Protein AF-A0A7K1SLD7-F1 (afdb_monomer)

Mean predicted aligned error: 8.06 Å

Sequence (65 aa):
MNDLGELLAFYGTRQLSQTTPQFSHWTNSKNLRNCITLAMRGAENGNESSLKTLRLIKDLLVAQA

Foldseek 3Di:
DDLLVVLCCVCVVPVVPPDDPQFDPVSPDPVVVVLLVVLNVCVVVVNVVSSVVSVVVVVVRVVSD

Structure (mmCIF, N/CA/C/O backbone):
data_AF-A0A7K1SLD7-F1
#
_entry.id   AF-A0A7K1SLD7-F1
#
loop_
_atom_site.group_PDB
_atom_site.id
_atom_site.type_symbol
_atom_site.label_atom_id
_atom_site.label_alt_id
_atom_site.label_comp_id
_atom_site.label_asym_id
_atom_site.label_entity_id
_atom_site.label_seq_id
_atom_site.pdbx_PDB_ins_code
_atom_site.Cartn_x
_atom_site.Cartn_y
_atom_site.Cartn_z
_atom_site.occupancy
_atom_site.B_iso_or_equiv
_atom_site.auth_seq_id
_atom_site.auth_comp_id
_atom_site.auth_asym_id
_atom_site.auth_atom_id
_atom_site.pdbx_PDB_model_num
ATOM 1 N N . MET A 1 1 ? 3.395 -13.479 -9.691 1.00 45.69 1 MET A N 1
ATOM 2 C CA . MET A 1 1 ? 2.182 -12.656 -9.490 1.00 45.69 1 MET A CA 1
ATOM 3 C C . MET A 1 1 ? 2.639 -11.333 -8.905 1.00 45.69 1 MET A C 1
ATOM 5 O O . MET A 1 1 ? 3.439 -11.359 -7.984 1.00 45.69 1 MET A O 1
ATOM 9 N N . ASN A 1 2 ? 2.269 -10.211 -9.522 1.00 69.38 2 ASN A N 1
ATOM 10 C CA . ASN A 1 2 ? 2.806 -8.885 -9.202 1.00 69.38 2 ASN A CA 1
ATOM 11 C C . ASN A 1 2 ? 2.317 -8.451 -7.808 1.00 69.38 2 ASN A C 1
ATOM 13 O O . ASN A 1 2 ? 1.117 -8.259 -7.636 1.00 69.38 2 ASN A O 1
ATOM 17 N N . ASP A 1 3 ? 3.221 -8.274 -6.843 1.00 74.19 3 ASP A N 1
ATOM 18 C CA . ASP A 1 3 ? 2.937 -7.734 -5.498 1.00 74.19 3 ASP A CA 1
ATOM 19 C C . ASP A 1 3 ? 2.085 -6.455 -5.543 1.00 74.19 3 ASP A C 1
ATOM 21 O O . ASP A 1 3 ? 1.166 -6.250 -4.752 1.00 74.19 3 ASP A O 1
ATOM 25 N N . LEU A 1 4 ? 2.364 -5.608 -6.536 1.00 78.44 4 LEU A N 1
ATOM 26 C CA . LEU A 1 4 ? 1.588 -4.409 -6.823 1.00 78.44 4 LEU A CA 1
ATOM 27 C C . LEU A 1 4 ? 0.136 -4.739 -7.190 1.00 78.44 4 LEU A C 1
ATOM 29 O O . LEU A 1 4 ? -0.776 -4.079 -6.713 1.00 78.44 4 LEU A O 1
ATOM 33 N N . GLY A 1 5 ? -0.090 -5.775 -7.997 1.00 80.38 5 GLY A N 1
ATOM 34 C CA . GLY A 1 5 ? -1.428 -6.209 -8.395 1.00 80.38 5 GLY A CA 1
ATOM 35 C C . GLY A 1 5 ? -2.253 -6.722 -7.215 1.00 80.38 5 GLY A C 1
ATOM 36 O O . GLY A 1 5 ? -3.439 -6.421 -7.131 1.00 80.38 5 GLY A O 1
ATOM 37 N N . GLU A 1 6 ? -1.631 -7.427 -6.266 1.00 82.56 6 GLU A N 1
ATOM 38 C CA . GLU A 1 6 ? -2.308 -7.870 -5.041 1.00 82.56 6 GLU A CA 1
ATOM 39 C C . GLU A 1 6 ? -2.640 -6.690 -4.115 1.00 82.56 6 GLU A C 1
ATOM 41 O O . GLU A 1 6 ? -3.735 -6.627 -3.558 1.00 82.56 6 GLU A O 1
ATOM 46 N N . LEU A 1 7 ? -1.729 -5.720 -3.978 1.00 81.44 7 LEU A N 1
ATOM 47 C CA . LEU A 1 7 ? -1.973 -4.503 -3.197 1.00 81.44 7 LEU A CA 1
ATOM 48 C C . LEU A 1 7 ? -3.074 -3.646 -3.825 1.00 81.44 7 LEU A C 1
ATOM 50 O O . LEU A 1 7 ? -3.998 -3.232 -3.129 1.00 81.44 7 LEU A O 1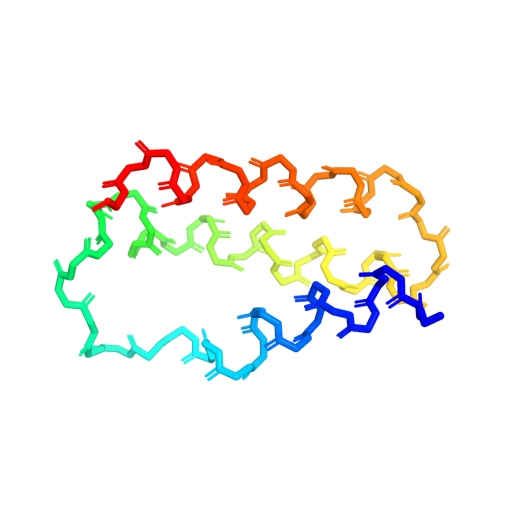
ATOM 54 N N . LEU A 1 8 ? -3.024 -3.420 -5.138 1.00 80.00 8 LEU A N 1
ATOM 55 C CA . LEU A 1 8 ? -4.064 -2.689 -5.859 1.00 80.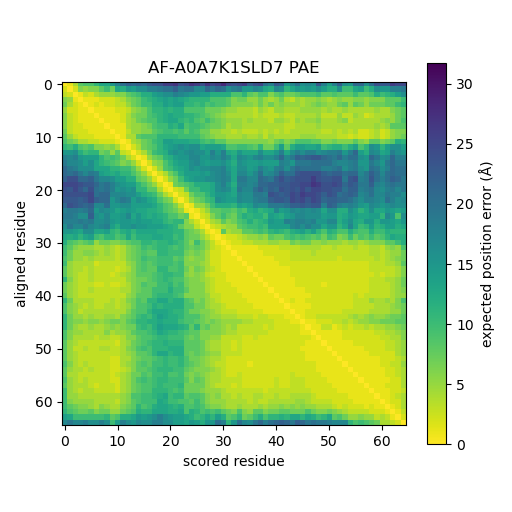00 8 LEU A CA 1
ATOM 56 C C . LEU A 1 8 ? -5.405 -3.418 -5.789 1.00 80.00 8 LEU A C 1
ATOM 58 O O . LEU A 1 8 ? -6.428 -2.768 -5.608 1.00 80.00 8 LEU A O 1
ATOM 62 N N . ALA A 1 9 ? -5.423 -4.752 -5.845 1.00 82.44 9 ALA A N 1
ATOM 63 C CA . ALA A 1 9 ? -6.640 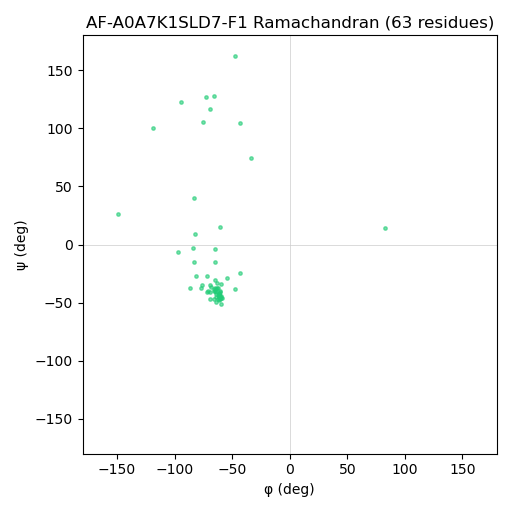-5.518 -5.610 1.00 82.44 9 ALA A CA 1
ATOM 64 C C . ALA A 1 9 ? -7.141 -5.342 -4.170 1.00 82.44 9 ALA A C 1
ATOM 66 O O . ALA A 1 9 ? -8.323 -5.072 -3.990 1.00 82.44 9 ALA A O 1
ATOM 67 N N . PHE A 1 10 ? -6.276 -5.414 -3.153 1.00 81.25 10 PHE A N 1
ATOM 68 C CA . PHE A 1 10 ? -6.644 -5.215 -1.744 1.00 81.25 10 PHE A CA 1
ATOM 69 C C . PHE A 1 10 ? -7.264 -3.836 -1.492 1.00 81.25 10 PHE A C 1
ATOM 71 O O . PHE A 1 10 ? -8.305 -3.748 -0.847 1.00 81.25 10 PHE A O 1
ATOM 78 N N . TYR A 1 11 ? -6.669 -2.767 -2.025 1.00 78.69 11 TYR A N 1
ATOM 79 C CA . TYR A 1 11 ? -7.177 -1.399 -1.863 1.00 78.69 11 TYR A CA 1
ATOM 80 C C . TYR A 1 11 ? -8.317 -1.047 -2.836 1.00 78.69 11 TYR A C 1
ATOM 82 O O . TYR A 1 11 ? -9.158 -0.210 -2.513 1.00 78.69 11 TYR A O 1
ATOM 90 N N . GLY A 1 12 ? -8.363 -1.682 -4.010 1.00 69.88 12 GLY A N 1
ATOM 91 C CA . GLY A 1 12 ? -9.339 -1.441 -5.074 1.00 69.88 12 GLY A CA 1
ATOM 92 C C . GLY A 1 12 ? -10.635 -2.243 -4.938 1.00 69.88 12 GLY A C 1
ATOM 93 O O . GLY A 1 12 ? -11.698 -1.698 -5.202 1.00 69.88 12 GLY A O 1
ATOM 94 N N . THR A 1 13 ? -10.587 -3.502 -4.481 1.00 63.47 13 THR A N 1
ATOM 95 C CA . THR A 1 13 ? -11.798 -4.282 -4.126 1.00 63.47 13 THR A CA 1
ATOM 96 C C . THR A 1 13 ? -12.371 -3.838 -2.790 1.00 63.47 13 THR A C 1
ATOM 98 O O . THR A 1 13 ? -13.585 -3.734 -2.638 1.00 63.47 13 THR A O 1
ATOM 10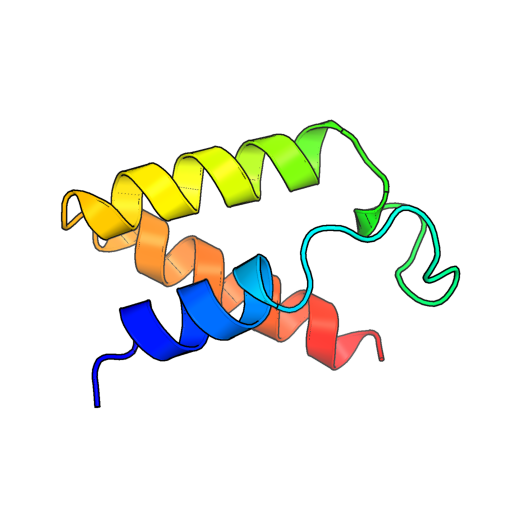1 N N . ARG A 1 14 ? -11.504 -3.450 -1.849 1.00 55.34 14 ARG A N 1
ATOM 102 C CA . ARG A 1 14 ? -11.879 -2.683 -0.660 1.00 55.34 14 ARG A CA 1
ATOM 103 C C . ARG A 1 14 ? -11.948 -1.194 -0.994 1.00 55.34 14 ARG A C 1
ATOM 105 O O . ARG A 1 14 ? -11.499 -0.374 -0.194 1.00 55.34 14 ARG A O 1
ATOM 112 N N . GLN A 1 15 ? -12.489 -0.864 -2.175 1.00 50.12 15 GLN A N 1
ATOM 113 C CA . GLN A 1 15 ? -12.863 0.486 -2.575 1.00 50.12 15 GLN A CA 1
ATOM 114 C C . GLN A 1 15 ? -13.541 1.092 -1.366 1.00 50.12 15 GLN A C 1
ATOM 116 O O . GLN A 1 15 ? -14.628 0.621 -1.049 1.00 50.12 15 GLN A O 1
ATOM 121 N N . LEU A 1 16 ? -12.812 1.983 -0.675 1.00 54.50 16 LEU A N 1
ATOM 122 C CA . LEU A 1 16 ? -13.034 2.547 0.660 1.00 54.50 16 LEU A CA 1
ATOM 123 C C . LEU A 1 16 ? -14.517 2.712 0.953 1.00 54.50 16 LEU A C 1
ATOM 125 O O . LEU A 1 16 ? -15.069 3.811 0.858 1.00 54.50 16 LEU A O 1
ATOM 129 N N . SER A 1 17 ? -15.166 1.585 1.220 1.00 44.62 17 SER A N 1
ATOM 130 C CA . SER A 1 17 ? -16.605 1.523 1.153 1.00 44.62 17 SER A CA 1
ATOM 131 C C . SER A 1 17 ? -17.009 2.291 2.371 1.00 44.62 17 SER A C 1
ATOM 133 O O . SER A 1 17 ? -16.514 2.050 3.473 1.00 44.62 17 SER A O 1
ATOM 135 N N . GLN A 1 18 ? -17.864 3.273 2.148 1.00 48.00 18 GLN A N 1
ATOM 136 C CA . GLN A 1 18 ? -18.386 4.192 3.146 1.00 48.00 18 GLN A CA 1
ATOM 137 C C . GLN A 1 18 ? -19.167 3.459 4.268 1.00 48.00 18 GLN A C 1
ATOM 139 O O . GLN A 1 18 ? -19.916 4.083 5.007 1.00 48.00 18 GLN A O 1
ATOM 144 N N . THR A 1 19 ? -19.027 2.135 4.380 1.00 44.09 19 THR A N 1
ATOM 145 C CA . THR A 1 19 ? -19.963 1.180 4.963 1.00 44.09 19 THR A CA 1
ATOM 146 C C . THR A 1 19 ? -19.271 -0.036 5.592 1.00 44.09 19 THR A C 1
ATOM 148 O O . THR A 1 19 ? -19.890 -1.088 5.721 1.00 44.09 19 THR A O 1
ATOM 151 N N . THR A 1 20 ? -18.016 0.063 6.045 1.00 44.31 20 THR A N 1
ATOM 152 C CA . THR A 1 20 ? -17.502 -0.913 7.026 1.00 44.31 20 THR A CA 1
ATOM 153 C C . THR A 1 20 ? -17.117 -0.183 8.315 1.00 44.31 20 THR A C 1
ATOM 155 O O . THR A 1 20 ? -16.042 0.409 8.379 1.00 44.31 20 THR A O 1
ATOM 158 N N . PRO A 1 21 ? -17.967 -0.215 9.363 1.00 47.41 21 PRO A N 1
ATOM 159 C CA . PRO A 1 21 ? -17.670 0.398 10.665 1.00 47.41 21 PRO A CA 1
ATOM 160 C C . PRO A 1 21 ? -16.482 -0.255 11.392 1.00 47.41 21 PRO A C 1
ATOM 162 O O . PRO A 1 21 ? -16.103 0.183 12.471 1.00 47.41 21 PRO A O 1
ATOM 165 N N . GLN A 1 22 ? -15.922 -1.328 10.828 1.00 51.16 22 GLN A N 1
ATOM 166 C CA . GLN A 1 22 ? -14.922 -2.181 11.463 1.00 51.16 22 GLN A CA 1
ATOM 167 C C . GLN A 1 22 ? -13.492 -1.657 11.359 1.00 51.16 22 GLN A C 1
ATOM 169 O O . GLN A 1 22 ? 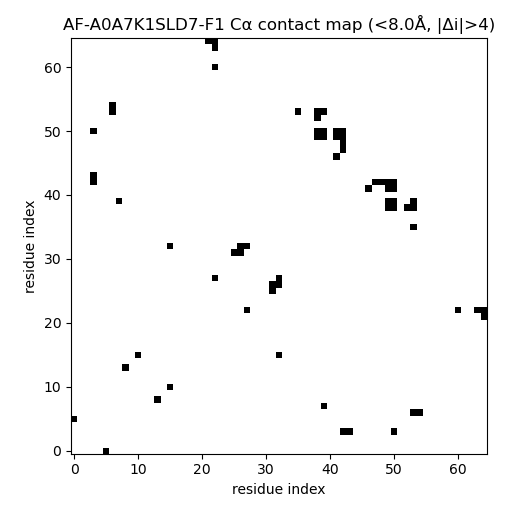-12.625 -2.121 12.090 1.00 51.16 22 GLN A O 1
ATOM 174 N N . PHE A 1 23 ? -13.233 -0.686 10.485 1.00 52.59 23 PHE A N 1
ATOM 175 C CA . PHE A 1 23 ? -11.922 -0.064 10.427 1.00 52.59 23 PHE A CA 1
ATOM 176 C C . PHE A 1 23 ? -11.925 1.194 11.298 1.00 52.59 23 PHE A C 1
ATOM 178 O O . PHE A 1 23 ? -12.750 2.089 11.122 1.00 52.59 23 PHE A O 1
ATOM 185 N N . SER A 1 24 ? -11.016 1.229 12.274 1.00 55.97 24 SER A N 1
ATOM 186 C CA . SER A 1 24 ? -10.910 2.250 13.322 1.00 55.97 24 SER A CA 1
ATOM 187 C C . SER A 1 24 ? -10.979 3.692 12.789 1.00 55.97 24 SER A C 1
ATOM 189 O O . SER A 1 24 ? -10.737 3.951 11.607 1.00 55.97 24 SER A O 1
ATOM 191 N N . HIS A 1 25 ? -11.258 4.657 13.676 1.00 58.47 25 HIS A N 1
ATOM 192 C CA . HIS A 1 25 ? -11.387 6.105 13.401 1.00 58.47 25 HIS A CA 1
ATOM 193 C C . HIS A 1 25 ? -10.306 6.689 12.452 1.00 58.47 25 HIS A C 1
ATOM 195 O O . HIS A 1 25 ? -10.538 7.689 11.770 1.00 58.47 25 HIS A O 1
ATOM 201 N N . TRP A 1 26 ? -9.138 6.043 12.376 1.00 52.31 26 TRP A N 1
ATOM 202 C CA . TRP A 1 26 ? -7.999 6.359 11.513 1.00 52.31 26 TRP A CA 1
ATOM 203 C C . TRP A 1 26 ? -8.217 6.064 10.027 1.00 52.31 26 TRP A C 1
ATOM 205 O O . TRP A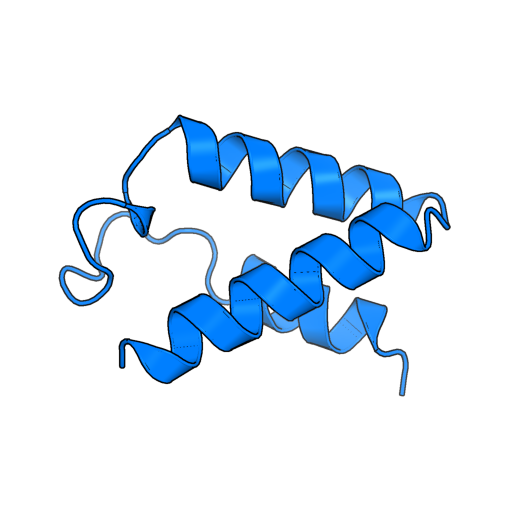 1 26 ? -7.838 6.862 9.172 1.00 52.31 26 TRP A O 1
ATOM 215 N N . THR A 1 27 ? -8.860 4.949 9.701 1.00 58.44 27 THR A N 1
ATOM 216 C CA . THR A 1 27 ? -9.125 4.515 8.314 1.00 58.44 27 THR A CA 1
ATOM 217 C C . THR A 1 27 ? -10.176 5.360 7.613 1.00 58.44 27 THR A C 1
ATOM 219 O O . THR A 1 27 ? -10.126 5.559 6.399 1.00 58.44 27 THR A O 1
ATOM 222 N N . ASN A 1 28 ? -11.078 5.945 8.400 1.00 59.97 28 ASN A N 1
ATOM 223 C CA . ASN A 1 28 ? -12.074 6.886 7.920 1.00 59.97 28 ASN A CA 1
ATOM 224 C C . ASN A 1 28 ? -11.521 8.322 7.834 1.00 59.97 28 ASN A C 1
ATOM 226 O O . ASN A 1 28 ? -12.195 9.223 7.328 1.00 59.97 28 ASN A O 1
ATOM 230 N N . SER A 1 29 ? -10.270 8.560 8.249 1.00 67.69 29 SER A N 1
ATOM 231 C CA . SER A 1 29 ? -9.623 9.855 8.054 1.00 67.69 29 SER A CA 1
ATOM 232 C C . SER A 1 29 ? -9.417 10.117 6.563 1.00 67.69 29 SER A C 1
ATOM 234 O O . SER A 1 29 ? -8.847 9.301 5.833 1.00 67.69 29 SER A O 1
ATOM 236 N N . LYS A 1 30 ? -9.866 11.285 6.089 1.00 70.00 30 LYS A N 1
ATOM 237 C CA . LYS A 1 30 ? -9.629 11.745 4.707 1.00 70.00 30 LYS A CA 1
ATOM 238 C C . LYS A 1 30 ? -8.131 11.746 4.359 1.00 70.00 30 LYS A C 1
ATOM 240 O O . LYS A 1 30 ? -7.772 11.507 3.211 1.00 70.00 30 LYS A O 1
ATOM 245 N N . ASN A 1 31 ? -7.267 11.932 5.359 1.00 77.75 31 ASN A N 1
ATOM 246 C CA . ASN A 1 31 ? -5.818 11.975 5.183 1.00 77.75 31 ASN A CA 1
ATOM 247 C C . ASN A 1 31 ? -5.239 10.604 4.818 1.00 77.75 31 ASN A C 1
ATOM 249 O O . ASN A 1 31 ? -4.491 10.509 3.851 1.00 77.75 31 ASN A O 1
ATOM 253 N N . LEU A 1 32 ? -5.627 9.530 5.516 1.00 77.56 32 LEU A N 1
ATOM 254 C CA . LEU A 1 32 ? -5.113 8.186 5.222 1.00 77.56 32 LEU A CA 1
ATOM 255 C C . LEU A 1 32 ? -5.572 7.700 3.838 1.00 77.56 3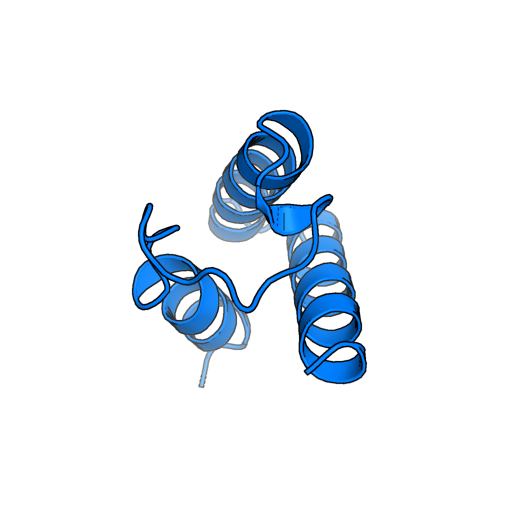2 LEU A C 1
ATOM 257 O O . LEU A 1 32 ? -4.784 7.127 3.091 1.00 77.56 32 LEU A O 1
ATOM 261 N N . ARG A 1 33 ? -6.813 8.014 3.448 1.00 79.69 33 ARG A N 1
ATOM 262 C CA . ARG A 1 33 ? -7.342 7.720 2.105 1.00 79.69 33 ARG A CA 1
ATOM 263 C C . ARG A 1 33 ? -6.563 8.423 0.996 1.00 79.69 33 ARG A C 1
ATOM 265 O O . ARG A 1 33 ? -6.227 7.799 -0.012 1.00 79.69 33 ARG A O 1
ATOM 272 N N . ASN A 1 34 ? -6.242 9.700 1.194 1.00 83.12 34 ASN A N 1
ATOM 273 C CA . ASN A 1 34 ? -5.406 10.448 0.260 1.00 83.12 34 ASN A CA 1
ATOM 274 C C . ASN A 1 34 ? -3.987 9.868 0.196 1.00 83.12 34 ASN A C 1
ATOM 276 O O . ASN A 1 34 ? -3.469 9.686 -0.902 1.00 83.12 34 ASN A O 1
ATOM 280 N N . CYS A 1 35 ? -3.390 9.500 1.335 1.00 84.31 35 CYS A N 1
ATOM 281 C CA . CYS A 1 35 ? -2.074 8.856 1.370 1.00 84.31 35 CYS A CA 1
ATOM 282 C C . CYS A 1 35 ? -2.053 7.531 0.599 1.00 84.31 35 CYS A C 1
ATOM 284 O O . CYS A 1 35 ? -1.153 7.321 -0.209 1.00 84.31 35 CYS A O 1
ATOM 286 N N . ILE A 1 36 ? -3.057 6.668 0.792 1.00 85.81 36 ILE A N 1
ATOM 287 C CA . ILE A 1 36 ? -3.189 5.410 0.042 1.00 85.81 36 ILE A CA 1
ATOM 288 C C . ILE A 1 36 ? -3.326 5.709 -1.453 1.00 85.81 36 ILE A C 1
ATOM 290 O O . ILE A 1 36 ? -2.602 5.137 -2.257 1.00 85.81 36 ILE A O 1
ATOM 294 N N . THR A 1 37 ? -4.184 6.659 -1.832 1.00 86.19 37 THR A N 1
ATOM 295 C CA . THR A 1 37 ? -4.403 7.028 -3.242 1.00 86.19 37 THR A CA 1
ATOM 296 C C . THR A 1 37 ? -3.128 7.536 -3.917 1.00 86.19 37 THR A C 1
ATOM 298 O O . THR A 1 37 ? -2.811 7.129 -5.034 1.00 86.19 37 THR A O 1
ATOM 301 N N . LEU A 1 38 ? -2.372 8.404 -3.242 1.00 88.19 38 LEU A N 1
ATOM 302 C CA . LEU A 1 38 ? -1.096 8.914 -3.745 1.00 88.19 38 LEU A CA 1
ATOM 303 C C . LEU A 1 38 ? -0.044 7.806 -3.839 1.00 88.19 38 LEU A C 1
ATOM 305 O O . LEU A 1 38 ? 0.688 7.744 -4.824 1.00 88.19 38 LEU A O 1
ATOM 309 N N . ALA A 1 39 ? 0.007 6.908 -2.854 1.00 88.12 39 ALA A N 1
ATOM 310 C CA . ALA A 1 39 ? 0.930 5.782 -2.866 1.00 88.12 39 ALA A CA 1
ATOM 311 C C . ALA A 1 39 ? 0.581 4.754 -3.959 1.00 88.12 39 ALA A C 1
ATOM 313 O O . ALA A 1 39 ? 1.486 4.235 -4.601 1.00 88.12 39 ALA A O 1
ATOM 314 N N . MET A 1 40 ? -0.701 4.506 -4.248 1.00 88.19 40 MET A N 1
ATOM 315 C CA . MET A 1 40 ? -1.106 3.668 -5.388 1.00 88.19 40 MET A CA 1
ATOM 316 C C . MET A 1 40 ? -0.606 4.254 -6.707 1.00 88.19 40 MET A C 1
ATOM 318 O O . MET A 1 40 ? 0.104 3.568 -7.433 1.00 88.19 40 MET A O 1
ATOM 322 N N . ARG A 1 41 ? -0.860 5.545 -6.959 1.00 88.56 41 ARG A N 1
ATOM 323 C CA . ARG A 1 41 ? -0.376 6.230 -8.172 1.00 88.56 41 ARG A CA 1
ATOM 324 C C . ARG A 1 41 ? 1.149 6.230 -8.279 1.00 88.56 41 ARG A C 1
ATOM 326 O O . ARG A 1 41 ? 1.703 6.059 -9.359 1.00 88.56 41 ARG A O 1
ATOM 333 N N . GLY A 1 42 ? 1.840 6.431 -7.158 1.00 87.38 42 GLY A N 1
ATOM 334 C CA . GLY A 1 42 ? 3.297 6.347 -7.107 1.00 87.38 42 GLY A CA 1
ATOM 335 C C . GLY A 1 42 ? 3.793 4.949 -7.470 1.00 87.38 42 GLY A C 1
ATOM 336 O O . GLY A 1 42 ? 4.689 4.813 -8.300 1.00 87.38 42 GLY A O 1
ATOM 337 N N . ALA A 1 43 ? 3.192 3.910 -6.892 1.00 87.12 43 ALA A N 1
ATOM 338 C CA . ALA A 1 43 ? 3.586 2.527 -7.125 1.00 87.12 43 ALA A CA 1
ATOM 339 C C . ALA A 1 43 ? 3.261 2.055 -8.556 1.00 87.12 43 ALA A C 1
ATOM 341 O O . ALA A 1 43 ? 4.064 1.338 -9.147 1.00 87.12 43 ALA A O 1
ATOM 342 N N . GLU A 1 44 ? 2.152 2.515 -9.146 1.00 86.12 44 GLU A N 1
ATOM 343 C CA . GLU A 1 44 ? 1.816 2.315 -10.568 1.00 86.12 44 GLU A CA 1
ATOM 344 C C . GLU A 1 44 ? 2.869 2.918 -11.508 1.00 86.12 44 GLU A C 1
ATOM 346 O O . GLU A 1 44 ? 3.182 2.332 -12.540 1.00 86.12 44 GLU A O 1
ATOM 351 N N . ASN A 1 45 ? 3.487 4.033 -11.112 1.00 87.25 45 ASN A N 1
ATOM 352 C CA . ASN A 1 45 ? 4.600 4.655 -11.834 1.00 87.25 45 ASN A CA 1
ATOM 353 C C . ASN A 1 45 ? 5.972 4.020 -11.523 1.00 87.25 45 ASN A C 1
ATOM 355 O O . ASN A 1 45 ? 7.003 4.573 -11.902 1.00 87.25 45 ASN A O 1
ATOM 359 N N . GLY A 1 46 ? 6.013 2.887 -10.811 1.00 85.75 46 GLY A N 1
ATOM 360 C CA . GLY A 1 46 ? 7.251 2.187 -10.457 1.00 85.75 46 GLY A CA 1
ATOM 361 C C . GLY A 1 46 ? 7.969 2.730 -9.216 1.00 85.75 46 GLY A C 1
ATOM 362 O O . GLY A 1 46 ? 9.126 2.388 -8.981 1.00 85.75 46 GLY A O 1
ATOM 363 N N . ASN A 1 47 ? 7.320 3.566 -8.396 1.00 90.00 47 ASN A N 1
ATOM 364 C CA . ASN A 1 47 ? 7.911 4.053 -7.149 1.00 90.00 47 ASN A CA 1
ATOM 365 C C . ASN A 1 47 ? 7.898 2.961 -6.065 1.00 90.00 47 ASN A C 1
ATOM 367 O O . ASN A 1 47 ? 6.873 2.679 -5.437 1.00 90.00 47 ASN A O 1
ATOM 371 N N . GLU A 1 48 ? 9.068 2.383 -5.798 1.00 89.00 48 GLU A N 1
ATOM 372 C CA . GLU A 1 48 ? 9.243 1.338 -4.786 1.00 89.00 48 GLU A CA 1
ATOM 373 C C . GLU A 1 48 ? 8.930 1.803 -3.358 1.00 89.00 48 GLU A C 1
ATOM 375 O O . GLU A 1 48 ? 8.430 1.023 -2.544 1.00 89.00 48 GLU A O 1
ATOM 380 N N . SER A 1 49 ? 9.201 3.070 -3.028 1.00 88.94 49 SER A N 1
ATOM 381 C CA . SER A 1 49 ? 8.878 3.624 -1.708 1.00 88.94 49 SER A CA 1
ATOM 382 C C . SER A 1 49 ? 7.371 3.657 -1.498 1.00 88.94 49 SER A C 1
ATOM 384 O O . SER A 1 49 ? 6.890 3.278 -0.433 1.00 88.94 49 SER A O 1
ATOM 386 N N . SER A 1 50 ? 6.614 4.019 -2.534 1.00 88.38 50 SER A N 1
ATOM 387 C CA . SER A 1 50 ? 5.154 3.978 -2.4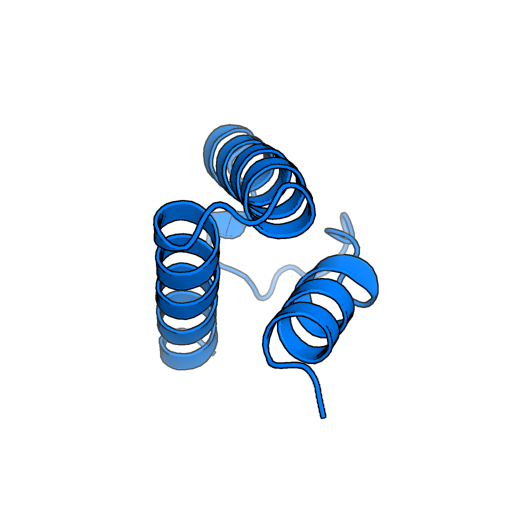91 1.00 88.38 50 SER A CA 1
ATOM 388 C C . SER A 1 50 ? 4.622 2.552 -2.327 1.00 88.38 50 SER A C 1
ATOM 390 O O . SER A 1 50 ? 3.704 2.335 -1.537 1.00 88.38 50 SER A O 1
ATOM 392 N N . LEU A 1 51 ? 5.244 1.561 -2.976 1.00 88.19 51 LEU A N 1
ATOM 393 C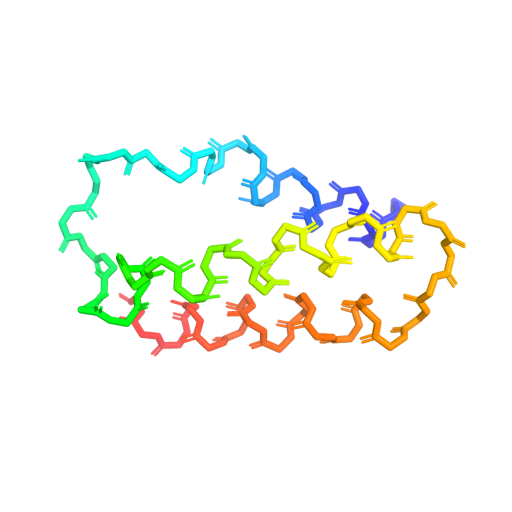 CA . LEU A 1 51 ? 4.911 0.147 -2.779 1.00 88.19 51 LEU A CA 1
ATOM 394 C C . LEU A 1 51 ? 5.157 -0.302 -1.327 1.00 88.19 51 LEU A C 1
ATOM 396 O O . LEU A 1 51 ? 4.300 -0.944 -0.719 1.00 88.19 51 LEU A O 1
ATOM 400 N N . LYS A 1 52 ? 6.299 0.077 -0.736 1.00 89.31 52 LYS A N 1
ATOM 401 C CA . LYS A 1 52 ? 6.614 -0.201 0.678 1.00 89.31 52 LYS A CA 1
ATOM 402 C C . LYS A 1 52 ? 5.604 0.454 1.621 1.00 89.31 52 LYS A C 1
ATOM 404 O O . LYS A 1 52 ? 5.150 -0.193 2.561 1.00 89.31 52 LYS A O 1
ATOM 409 N N . THR A 1 53 ? 5.207 1.698 1.351 1.00 88.75 53 THR A N 1
ATOM 410 C CA . THR A 1 53 ? 4.166 2.393 2.119 1.00 88.75 53 THR A CA 1
ATOM 411 C C . THR A 1 53 ? 2.834 1.647 2.061 1.00 88.75 53 THR A C 1
ATOM 413 O O . THR A 1 53 ? 2.207 1.449 3.098 1.00 88.75 53 THR A O 1
ATOM 416 N N . LEU A 1 54 ? 2.414 1.177 0.882 1.00 88.56 54 LEU A N 1
ATOM 417 C CA . LEU A 1 54 ? 1.183 0.394 0.736 1.00 88.56 54 LEU A CA 1
ATOM 418 C C . LEU A 1 54 ? 1.231 -0.929 1.509 1.00 88.56 54 LEU A C 1
ATOM 420 O O . LEU A 1 54 ? 0.218 -1.315 2.092 1.00 88.56 54 LEU A O 1
ATOM 424 N N . ARG A 1 55 ? 2.382 -1.610 1.555 1.00 88.75 55 ARG A N 1
ATOM 425 C CA . ARG A 1 55 ? 2.558 -2.823 2.375 1.00 88.75 55 ARG A CA 1
ATOM 426 C C . ARG A 1 55 ? 2.428 -2.520 3.864 1.00 88.75 55 ARG A C 1
ATOM 428 O O . ARG A 1 55 ? 1.622 -3.143 4.540 1.00 88.75 55 ARG A O 1
ATOM 435 N N . LEU A 1 56 ? 3.129 -1.494 4.343 1.00 88.00 56 LEU A N 1
ATOM 436 C CA . LEU A 1 56 ? 3.091 -1.100 5.751 1.00 88.00 56 LEU A CA 1
ATOM 437 C C . LEU A 1 56 ? 1.676 -0.708 6.201 1.00 88.00 56 LEU A C 1
ATOM 439 O O . LEU A 1 56 ? 1.235 -1.096 7.277 1.00 88.00 56 LEU A O 1
ATOM 443 N N . ILE A 1 57 ? 0.933 0.020 5.361 1.00 84.69 57 ILE A N 1
ATOM 444 C CA . ILE A 1 57 ? -0.467 0.348 5.649 1.00 84.69 57 ILE A CA 1
ATOM 445 C C . ILE A 1 57 ? -1.325 -0.927 5.703 1.00 84.69 57 ILE A C 1
ATOM 447 O O . ILE A 1 57 ? -2.155 -1.045 6.600 1.00 84.69 57 ILE A O 1
ATOM 451 N N . LYS A 1 58 ? -1.116 -1.900 4.804 1.00 84.94 58 LYS A N 1
ATOM 452 C CA . LYS A 1 58 ? -1.853 -3.178 4.803 1.00 84.94 58 LYS A CA 1
ATOM 453 C C . LYS A 1 58 ? -1.599 -3.938 6.104 1.00 84.94 58 LYS A C 1
ATOM 455 O O . LYS A 1 58 ? -2.562 -4.342 6.749 1.00 84.94 58 LYS A O 1
ATOM 460 N N . ASP A 1 59 ? -0.342 -4.055 6.519 1.00 85.12 59 ASP A N 1
ATOM 461 C CA . ASP A 1 59 ? 0.042 -4.754 7.749 1.00 85.12 59 ASP A CA 1
ATOM 462 C C . ASP A 1 59 ? -0.580 -4.096 8.989 1.00 85.12 59 ASP A C 1
ATOM 464 O O . ASP A 1 59 ? -1.161 -4.779 9.831 1.00 85.12 59 ASP A O 1
ATOM 468 N N . LEU A 1 60 ? -0.558 -2.760 9.065 1.00 81.56 60 LEU A N 1
ATOM 469 C CA . LEU A 1 60 ? -1.186 -2.001 10.155 1.00 81.56 60 LEU A CA 1
ATOM 470 C C . LEU A 1 60 ? -2.714 -2.135 10.191 1.00 81.56 60 LEU A C 1
ATOM 472 O O . LEU A 1 60 ? -3.314 -2.028 11.261 1.00 81.56 60 LEU A O 1
ATOM 476 N N . LEU A 1 61 ? -3.355 -2.321 9.034 1.00 76.75 61 LEU A N 1
ATOM 477 C CA . LEU A 1 61 ? -4.798 -2.546 8.937 1.00 76.75 61 LEU A CA 1
ATOM 478 C C . LEU A 1 61 ? -5.186 -3.976 9.318 1.00 76.75 61 LEU A C 1
ATOM 480 O O . LEU A 1 61 ? -6.238 -4.165 9.917 1.00 76.75 61 LEU A O 1
ATOM 484 N N . VAL A 1 62 ? -4.365 -4.965 8.960 1.00 77.56 62 VAL A N 1
ATOM 485 C CA . VAL A 1 62 ? -4.582 -6.376 9.313 1.00 77.56 62 VAL A CA 1
ATOM 486 C C . VAL A 1 62 ? -4.322 -6.612 10.798 1.00 77.56 62 VAL A C 1
ATOM 488 O O . VAL A 1 62 ? -5.111 -7.289 11.436 1.00 77.56 62 VAL A O 1
ATOM 491 N N . ALA A 1 63 ? -3.280 -6.006 11.374 1.00 75.19 63 ALA A N 1
ATOM 492 C CA . ALA A 1 63 ? -2.971 -6.132 12.801 1.00 75.19 63 ALA A CA 1
ATOM 493 C C . ALA A 1 63 ? -4.041 -5.525 13.734 1.00 75.19 63 ALA A C 1
ATOM 495 O O . ALA A 1 63 ? -4.021 -5.780 14.935 1.00 75.19 63 ALA A O 1
ATOM 496 N N . GLN A 1 64 ? -4.944 -4.695 13.201 1.00 63.28 64 GLN A N 1
ATOM 497 C CA . GLN A 1 64 ? -6.062 -4.094 13.936 1.00 63.28 64 GLN A CA 1
ATOM 498 C C . GLN A 1 64 ? -7.398 -4.844 13.768 1.00 63.28 64 GLN A C 1
ATOM 500 O O . GLN A 1 64 ? -8.370 -4.437 14.404 1.00 63.28 64 GLN A O 1
ATOM 505 N N . ALA A 1 65 ? -7.471 -5.863 12.903 1.00 55.25 65 ALA A N 1
ATOM 506 C CA . ALA A 1 65 ? -8.679 -6.647 12.616 1.00 55.25 65 ALA A CA 1
ATOM 507 C C . ALA A 1 65 ? -8.715 -7.948 13.428 1.00 55.25 65 ALA A C 1
ATOM 509 O O . ALA A 1 65 ? -9.840 -8.359 13.792 1.00 55.25 65 ALA A O 1
#

Radius of gyration: 11.49 Å; Cα contacts (8 Å, |Δi|>4): 34; chains: 1; bounding box: 29×25×26 Å

Organism: NCBI:txid2682092

Solvent-accessible surface area (backbone atoms only — not comparable to full-atom values): 3876 Å² total; per-residue (Å²): 132,60,69,64,57,54,50,49,45,57,54,55,75,51,47,81,58,97,78,59,89,78,55,57,82,62,66,72,31,71,65,51,51,50,52,52,54,52,25,51,58,36,32,75,74,68,33,62,68,26,46,52,50,53,50,54,52,50,52,60,54,57,78,71,108

Secondary structure (DSSP, 8-state):
--HHHHHHHHHHHT---TT-TTS-TTTT-HHHHHHHHHHHHHHHTT-HHHHHHHHHHHHHHHTT-

pLDDT: mean 74.09, std 14.89, range [44.09, 90.0]